Protein AF-A0A7Y5KDX2-F1 (afdb_monomer_lite)

Foldseek 3Di:
DDPPPPDPDDDPVRVVVVLVVLVVVLVVVLVVLVVVCVVVVHDDPPDPPPPVSSLVVCCVVVVDPPVVSVVSVVSVVSCVCVVCVVVDDPPDDDDPDVVVVVVVVVVPDPPDD

Sequence (113 aa):
MQFTLERKERSFVERAAIATCLHNVYNGIENLLKRVLKFIEIPLPDSKSSHQDLIQHAVEQKLISEELAESLDEYRAFRHFFVHGYGILLSEAPFAGSVRKLAGSLASLPSCD

Secondary structure (DSSP, 8-state):
--------PPPHHHHHHHHHHHHHHHHHHHHHHHHHHHHTTPPPPS-TT-HHHHHHHHHHTTSS-HHHHHHHHHHHHHHHHHHHHTTS-SSS-S-HHHHHHHHHHHHTSPP--

Structure (mmCIF, N/CA/C/O backbone):
data_AF-A0A7Y5KDX2-F1
#
_entry.id   AF-A0A7Y5KDX2-F1
#
loop_
_atom_site.group_PDB
_atom_site.id
_atom_site.type_symbol
_atom_site.label_atom_id
_atom_site.label_alt_id
_atom_site.label_comp_id
_atom_site.label_asym_id
_atom_site.label_entity_id
_atom_site.label_seq_id
_atom_site.pdbx_PDB_ins_code
_atom_site.Cartn_x
_atom_site.Cartn_y
_atom_site.Cartn_z
_atom_site.occupancy
_atom_site.B_iso_or_equiv
_atom_site.auth_seq_id
_atom_site.auth_comp_id
_atom_site.auth_asym_id
_atom_site.auth_atom_id
_atom_site.pdbx_PDB_model_num
ATOM 1 N N . MET A 1 1 ? 40.365 -4.172 -4.048 1.00 37.59 1 MET A N 1
ATOM 2 C CA . MET A 1 1 ? 39.736 -4.499 -5.344 1.00 37.59 1 MET A CA 1
ATOM 3 C C . MET A 1 1 ? 38.238 -4.301 -5.174 1.00 37.59 1 MET A C 1
ATOM 5 O O . MET A 1 1 ? 37.618 -5.074 -4.460 1.00 37.59 1 MET A O 1
ATOM 9 N N . GLN A 1 2 ? 37.693 -3.195 -5.683 1.00 40.53 2 GLN A N 1
ATOM 10 C CA . GLN A 1 2 ? 36.254 -2.912 -5.648 1.00 40.53 2 GLN A CA 1
ATOM 11 C C . GLN A 1 2 ? 35.606 -3.621 -6.840 1.00 40.53 2 GLN A C 1
ATOM 13 O O . GLN A 1 2 ? 35.939 -3.321 -7.982 1.00 40.53 2 GLN A O 1
ATOM 18 N N . PHE A 1 3 ? 34.719 -4.579 -6.575 1.00 44.38 3 PHE A N 1
ATOM 19 C CA . PHE A 1 3 ? 33.849 -5.158 -7.595 1.00 44.38 3 PHE A CA 1
ATOM 20 C C . PHE A 1 3 ? 32.667 -4.210 -7.798 1.00 44.38 3 PHE A C 1
ATOM 22 O O . PHE A 1 3 ? 31.657 -4.291 -7.102 1.00 44.38 3 PHE A O 1
ATOM 29 N N . THR A 1 4 ? 32.801 -3.266 -8.722 1.00 46.56 4 THR A N 1
ATOM 30 C CA . THR A 1 4 ? 31.658 -2.518 -9.246 1.00 46.56 4 THR A CA 1
ATOM 31 C C . THR A 1 4 ? 30.819 -3.483 -10.080 1.00 46.56 4 THR A C 1
ATOM 33 O O . THR A 1 4 ? 31.219 -3.892 -11.166 1.00 46.56 4 THR A O 1
ATOM 36 N N . LEU A 1 5 ? 29.667 -3.895 -9.548 1.00 51.91 5 LEU A N 1
ATOM 37 C CA . LEU A 1 5 ? 28.674 -4.658 -10.299 1.00 51.91 5 LEU A CA 1
ATOM 38 C C . LEU A 1 5 ? 28.141 -3.767 -11.428 1.00 51.91 5 LEU A C 1
ATOM 40 O O . LEU A 1 5 ? 27.322 -2.879 -11.184 1.00 51.91 5 LEU A O 1
ATOM 44 N N . GLU A 1 6 ? 28.601 -3.994 -12.659 1.00 50.62 6 GLU A N 1
ATOM 45 C CA . GLU A 1 6 ? 27.963 -3.428 -13.846 1.00 50.62 6 GLU A CA 1
ATOM 46 C C . GLU A 1 6 ? 26.532 -3.962 -13.930 1.00 50.62 6 GLU A C 1
ATOM 48 O O . GLU A 1 6 ? 26.264 -5.106 -14.306 1.00 50.62 6 GLU A O 1
ATOM 53 N N . ARG A 1 7 ? 25.580 -3.134 -13.506 1.00 57.31 7 ARG A N 1
ATOM 54 C CA . ARG A 1 7 ? 24.172 -3.500 -13.501 1.00 57.31 7 ARG A CA 1
ATOM 55 C C . ARG A 1 7 ? 23.642 -3.360 -14.925 1.00 57.31 7 ARG A C 1
ATOM 57 O O . ARG A 1 7 ? 23.240 -2.272 -15.326 1.00 57.31 7 ARG A O 1
ATOM 64 N N . LYS A 1 8 ? 23.656 -4.470 -15.673 1.00 61.97 8 LYS A N 1
ATOM 65 C CA . LYS A 1 8 ? 23.067 -4.586 -17.016 1.00 61.97 8 LYS A CA 1
ATOM 66 C C . LYS A 1 8 ? 21.691 -3.912 -17.042 1.00 61.97 8 LYS A C 1
ATOM 68 O O . LYS A 1 8 ? 20.866 -4.156 -16.154 1.00 61.97 8 LYS A O 1
ATOM 73 N N . GLU A 1 9 ? 21.449 -3.056 -18.037 1.00 62.62 9 GLU A N 1
ATOM 74 C CA . GLU A 1 9 ? 20.132 -2.449 -18.218 1.00 62.62 9 GLU A CA 1
ATOM 75 C C . GLU A 1 9 ? 19.075 -3.552 -18.325 1.00 62.62 9 GLU A C 1
ATOM 77 O O . GLU A 1 9 ? 19.187 -4.476 -19.133 1.00 62.62 9 GLU A O 1
ATOM 82 N N . ARG A 1 10 ? 18.054 -3.474 -17.467 1.00 69.12 10 ARG A N 1
ATOM 83 C CA . ARG A 1 10 ? 16.964 -4.453 -17.437 1.00 69.12 10 ARG A CA 1
ATOM 84 C C . ARG A 1 10 ? 16.177 -4.352 -18.733 1.00 69.12 10 ARG A C 1
ATOM 86 O O . ARG A 1 10 ? 15.757 -3.253 -19.091 1.00 69.12 10 ARG A O 1
ATOM 93 N N . SER A 1 11 ? 15.920 -5.473 -19.387 1.00 77.38 11 SER A N 1
ATOM 94 C CA . SER A 1 11 ? 15.064 -5.570 -20.568 1.00 77.38 11 SER A CA 1
ATOM 95 C C . SER A 1 11 ? 13.640 -5.074 -20.287 1.00 77.38 11 SER A C 1
ATOM 97 O O . SER A 1 11 ? 13.189 -4.997 -19.142 1.00 77.38 11 SER A O 1
ATOM 99 N N . PHE A 1 12 ? 12.897 -4.757 -21.350 1.00 74.62 12 PHE A N 1
ATOM 100 C CA . PHE A 1 12 ? 11.484 -4.384 -21.241 1.00 74.62 12 PHE A CA 1
ATOM 101 C C . PHE A 1 12 ? 10.665 -5.437 -20.478 1.00 74.62 12 PHE A C 1
ATOM 103 O O . PHE A 1 12 ? 9.888 -5.082 -19.594 1.00 74.62 12 PHE A O 1
ATOM 110 N N . VAL A 1 13 ? 10.905 -6.721 -20.762 1.00 75.25 13 VAL A N 1
ATOM 111 C CA . VAL A 1 13 ? 10.227 -7.851 -20.111 1.00 75.25 13 VAL A CA 1
ATOM 112 C C . VAL A 1 13 ? 10.528 -7.886 -18.615 1.00 75.25 13 VAL A C 1
ATOM 114 O O . VAL A 1 13 ? 9.611 -8.019 -17.811 1.00 75.25 13 VAL A O 1
ATOM 117 N N . GLU A 1 14 ? 11.787 -7.699 -18.215 1.00 75.06 14 GLU A N 1
ATOM 118 C CA . GLU A 1 14 ? 12.164 -7.672 -16.796 1.00 75.06 14 GLU A CA 1
ATOM 119 C C . GLU A 1 14 ? 11.536 -6.484 -16.060 1.00 75.06 14 GLU A C 1
ATOM 121 O O . GLU A 1 14 ? 11.066 -6.630 -14.933 1.00 75.06 14 GLU A O 1
ATOM 126 N N . ARG A 1 15 ? 11.480 -5.304 -16.690 1.00 76.69 15 ARG A N 1
ATOM 127 C CA . ARG A 1 15 ? 10.817 -4.127 -16.102 1.00 76.69 15 ARG A CA 1
ATOM 128 C C . ARG A 1 15 ? 9.312 -4.348 -15.951 1.00 76.69 15 ARG A C 1
ATOM 130 O O . ARG A 1 15 ? 8.770 -4.045 -14.890 1.00 76.69 15 ARG A O 1
ATOM 137 N N . ALA A 1 16 ? 8.666 -4.922 -16.965 1.00 77.12 16 ALA A N 1
ATOM 138 C CA . ALA A 1 16 ? 7.255 -5.291 -16.919 1.00 77.12 16 ALA A CA 1
ATOM 139 C C . ALA A 1 16 ? 6.977 -6.334 -15.824 1.00 77.12 16 ALA A C 1
ATOM 141 O O . ALA A 1 16 ? 6.023 -6.182 -15.060 1.00 77.12 16 ALA A O 1
ATOM 142 N N . ALA A 1 17 ? 7.835 -7.350 -15.689 1.00 81.25 17 ALA A N 1
ATOM 143 C CA . ALA A 1 17 ? 7.716 -8.382 -14.662 1.00 81.25 17 ALA A CA 1
ATOM 144 C C . ALA A 1 17 ? 7.858 -7.808 -13.244 1.00 81.25 17 ALA A C 1
ATOM 146 O O . ALA A 1 17 ? 7.013 -8.072 -12.390 1.00 81.25 17 ALA A O 1
ATOM 147 N N . ILE A 1 18 ? 8.876 -6.974 -12.999 1.00 80.69 18 ILE A N 1
ATOM 148 C CA . ILE A 1 18 ? 9.099 -6.333 -11.690 1.00 80.69 18 ILE A CA 1
ATOM 149 C C . ILE A 1 18 ? 7.903 -5.469 -11.300 1.00 80.69 18 ILE A C 1
ATOM 151 O O . ILE A 1 18 ? 7.412 -5.545 -10.176 1.00 80.69 18 ILE A O 1
ATOM 155 N N . ALA A 1 19 ? 7.413 -4.655 -12.224 1.00 79.00 19 ALA A N 1
ATOM 156 C CA . ALA A 1 19 ? 6.330 -3.741 -11.921 1.00 79.00 19 ALA A CA 1
ATOM 157 C C . ALA A 1 19 ? 4.964 -4.449 -11.821 1.00 79.00 19 ALA A C 1
ATOM 159 O O . ALA A 1 19 ? 4.142 -4.069 -10.989 1.00 79.00 19 ALA A O 1
ATOM 160 N N . THR A 1 20 ? 4.761 -5.552 -12.551 1.00 82.62 20 THR A N 1
ATOM 161 C CA . THR A 1 20 ? 3.632 -6.474 -12.319 1.00 82.62 20 THR A CA 1
ATOM 162 C C . THR A 1 20 ? 3.717 -7.114 -10.933 1.00 82.62 20 THR A C 1
ATOM 164 O O . THR A 1 20 ? 2.713 -7.203 -10.231 1.00 82.62 20 THR A O 1
ATOM 167 N N . CYS A 1 21 ? 4.914 -7.519 -10.502 1.00 85.44 21 CYS A N 1
ATOM 168 C CA . CYS A 1 21 ? 5.131 -8.068 -9.165 1.00 85.44 21 CYS A CA 1
ATOM 169 C C . CYS A 1 21 ? 4.768 -7.044 -8.077 1.00 85.44 21 CYS A C 1
ATOM 171 O O . CYS A 1 21 ? 3.957 -7.343 -7.204 1.00 85.44 21 CYS A O 1
ATOM 173 N N . LEU A 1 22 ? 5.269 -5.810 -8.187 1.00 83.81 22 LEU A N 1
ATOM 174 C CA . LEU A 1 22 ? 4.942 -4.703 -7.277 1.00 83.81 22 LEU A CA 1
ATOM 175 C C . LEU A 1 22 ? 3.436 -4.421 -7.218 1.00 83.81 22 LEU A C 1
ATOM 177 O O . LEU A 1 22 ? 2.863 -4.292 -6.138 1.00 83.81 22 LEU A O 1
ATOM 181 N N . HIS A 1 23 ? 2.781 -4.382 -8.379 1.00 84.00 23 HIS A N 1
ATOM 182 C CA . HIS A 1 23 ? 1.334 -4.219 -8.471 1.00 84.00 23 HIS A CA 1
ATOM 183 C C . HIS A 1 23 ? 0.576 -5.337 -7.743 1.00 84.00 23 HIS A C 1
ATOM 185 O O . HIS A 1 23 ? -0.371 -5.070 -7.004 1.00 84.00 23 HIS A O 1
ATOM 191 N N . ASN A 1 24 ? 1.000 -6.588 -7.930 1.00 86.75 24 ASN A N 1
ATOM 192 C CA . ASN A 1 24 ? 0.376 -7.743 -7.290 1.00 86.75 24 ASN A CA 1
ATOM 193 C C . ASN A 1 24 ? 0.569 -7.733 -5.771 1.00 86.75 24 ASN A C 1
ATOM 195 O O . ASN A 1 24 ? -0.372 -8.054 -5.046 1.00 86.75 24 ASN A O 1
ATOM 19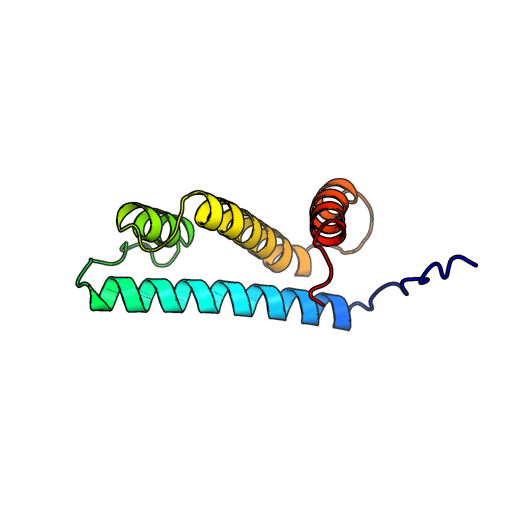9 N N . VAL A 1 25 ? 1.749 -7.331 -5.290 1.00 87.75 25 VAL A N 1
ATOM 200 C CA . VAL A 1 25 ? 2.020 -7.162 -3.855 1.00 87.75 25 VAL A CA 1
ATOM 201 C C . VAL A 1 25 ? 1.086 -6.110 -3.260 1.00 87.75 25 VAL A C 1
ATOM 203 O O . VAL A 1 25 ? 0.401 -6.403 -2.281 1.00 87.75 25 VAL A O 1
ATOM 206 N N . TYR A 1 26 ? 0.986 -4.932 -3.884 1.00 87.88 26 TYR A N 1
ATOM 207 C CA . TYR A 1 26 ? 0.091 -3.869 -3.420 1.00 87.88 26 TYR A CA 1
ATOM 208 C C . TYR A 1 26 ? -1.367 -4.340 -3.369 1.00 87.88 26 TYR A C 1
ATOM 210 O O . TYR A 1 26 ? -1.990 -4.295 -2.312 1.00 87.88 26 TYR A O 1
ATOM 218 N N . ASN A 1 27 ? -1.883 -4.907 -4.465 1.00 87.00 27 ASN A N 1
ATOM 219 C CA . ASN A 1 27 ? -3.246 -5.446 -4.499 1.00 87.00 27 ASN A CA 1
ATOM 220 C C . ASN A 1 27 ? -3.470 -6.527 -3.418 1.00 87.00 27 ASN A C 1
ATOM 222 O O . ASN A 1 27 ? -4.567 -6.653 -2.872 1.00 87.00 27 ASN A O 1
ATOM 226 N N . GLY A 1 28 ? -2.447 -7.334 -3.119 1.00 91.25 28 GLY A N 1
ATOM 227 C CA . GLY A 1 28 ? -2.480 -8.333 -2.053 1.00 91.25 28 GLY A CA 1
ATOM 228 C C . GLY A 1 28 ? -2.677 -7.707 -0.672 1.00 91.25 28 GLY A C 1
ATOM 229 O O . GLY A 1 28 ? -3.553 -8.152 0.074 1.00 91.25 28 GLY A O 1
ATOM 230 N N . ILE A 1 29 ? -1.922 -6.649 -0.365 1.00 90.44 29 ILE A N 1
ATOM 231 C CA . ILE A 1 29 ? -2.043 -5.884 0.886 1.00 90.44 29 ILE A CA 1
ATOM 232 C C . ILE A 1 29 ? -3.450 -5.297 1.011 1.00 90.44 29 ILE A C 1
ATOM 234 O O . ILE A 1 29 ? -4.112 -5.483 2.030 1.00 90.44 29 ILE A O 1
ATOM 238 N N . GLU A 1 30 ? -3.962 -4.672 -0.045 1.00 89.19 30 GLU A N 1
ATOM 239 C CA . GLU A 1 30 ? -5.311 -4.103 -0.035 1.00 89.19 30 GLU A CA 1
ATOM 240 C C . GLU A 1 30 ? -6.390 -5.155 0.216 1.00 89.19 30 GLU A C 1
ATOM 242 O O . GLU A 1 30 ? -7.327 -4.943 0.987 1.00 89.19 30 GLU A O 1
ATOM 247 N N . ASN A 1 31 ? -6.264 -6.316 -0.422 1.00 90.81 31 ASN A N 1
ATOM 248 C CA . ASN A 1 31 ? -7.197 -7.415 -0.214 1.00 90.81 31 ASN A CA 1
ATOM 249 C C . ASN A 1 31 ? -7.138 -7.953 1.220 1.00 90.81 31 ASN A C 1
ATOM 251 O O . ASN A 1 31 ? -8.178 -8.342 1.757 1.00 90.81 31 ASN A O 1
ATOM 255 N N . LEU A 1 32 ? -5.961 -7.965 1.850 1.00 92.38 32 LEU A N 1
ATOM 256 C CA . LEU A 1 32 ? -5.824 -8.327 3.257 1.00 92.38 32 LEU A CA 1
ATOM 257 C C . LEU A 1 32 ? -6.518 -7.297 4.157 1.00 92.38 32 LEU A C 1
ATOM 259 O O . LEU A 1 32 ? -7.339 -7.691 4.982 1.00 92.38 32 LEU A O 1
ATOM 263 N N . LEU A 1 33 ? -6.281 -6.000 3.944 1.00 90.00 33 LEU A N 1
ATOM 264 C CA . LEU A 1 33 ? -6.935 -4.931 4.710 1.00 90.00 33 LEU A CA 1
ATOM 265 C C . LEU A 1 33 ? -8.462 -4.999 4.593 1.00 90.00 33 LEU A C 1
ATOM 267 O O . LEU A 1 33 ? -9.158 -4.963 5.605 1.00 90.00 33 LEU A O 1
ATOM 271 N N . LYS A 1 34 ? -8.994 -5.215 3.383 1.00 89.50 34 LYS A N 1
ATOM 272 C CA . LYS A 1 34 ? -10.439 -5.415 3.165 1.00 89.50 34 LYS A CA 1
ATOM 273 C C . LYS A 1 34 ? -10.990 -6.600 3.958 1.00 89.50 34 LYS A C 1
ATOM 275 O O . LYS A 1 34 ? -12.089 -6.518 4.501 1.00 89.50 34 LYS A O 1
ATOM 280 N N . ARG A 1 35 ? -10.251 -7.714 4.012 1.00 91.25 35 ARG A N 1
ATOM 281 C CA . ARG A 1 35 ? -10.656 -8.908 4.773 1.00 91.25 35 ARG A CA 1
ATOM 282 C C . ARG A 1 35 ? -10.645 -8.647 6.273 1.00 91.25 35 ARG A C 1
ATOM 284 O O . ARG A 1 35 ? -11.585 -9.064 6.939 1.00 91.25 35 ARG A O 1
ATOM 291 N N . VAL A 1 36 ? -9.623 -7.961 6.780 1.00 90.81 36 VAL A N 1
ATOM 292 C CA . VAL A 1 36 ? -9.521 -7.615 8.203 1.00 90.81 36 VAL A CA 1
ATOM 293 C C . VAL A 1 36 ? -10.648 -6.668 8.604 1.00 90.81 36 VAL A C 1
ATOM 295 O O . VAL A 1 36 ? -11.363 -6.977 9.547 1.00 90.81 36 VAL A O 1
ATOM 298 N N . LEU A 1 37 ? -10.881 -5.590 7.848 1.00 87.94 37 LEU A N 1
ATOM 299 C CA . LEU A 1 37 ? -11.977 -4.643 8.101 1.00 87.94 37 LEU A CA 1
ATOM 300 C C . LEU A 1 37 ? -13.347 -5.334 8.102 1.00 87.94 37 LEU A C 1
ATOM 302 O O . LEU A 1 37 ? -14.156 -5.111 8.998 1.00 87.94 37 LEU A O 1
ATOM 306 N N . LYS A 1 38 ? -13.575 -6.247 7.149 1.00 88.50 38 LYS A N 1
ATOM 307 C CA . LYS A 1 38 ? -14.790 -7.067 7.116 1.00 88.50 38 LYS A CA 1
ATOM 308 C C . LYS A 1 38 ? -14.906 -7.997 8.329 1.00 88.50 38 LYS A C 1
ATOM 310 O O . LYS A 1 38 ? -16.013 -8.234 8.797 1.00 88.50 38 LYS A O 1
ATOM 315 N N . PHE A 1 39 ? -13.792 -8.551 8.807 1.00 90.31 39 PHE A N 1
ATOM 316 C CA . PHE A 1 39 ? -13.769 -9.441 9.969 1.00 90.31 39 PHE A CA 1
ATOM 317 C C . PHE A 1 39 ? -14.107 -8.708 11.272 1.00 90.31 39 PHE A C 1
ATOM 319 O O . PHE A 1 39 ? -14.800 -9.270 12.110 1.00 90.31 39 PHE A O 1
ATOM 326 N N . ILE A 1 40 ? -13.673 -7.454 11.420 1.00 88.62 40 ILE A N 1
ATOM 327 C CA . ILE A 1 40 ? -14.004 -6.604 12.578 1.00 88.62 40 ILE A CA 1
ATOM 328 C C . ILE A 1 40 ? -15.336 -5.851 12.415 1.00 88.62 40 ILE A C 1
ATOM 330 O O . ILE A 1 40 ? -15.606 -4.917 13.160 1.00 88.62 40 ILE A O 1
ATOM 334 N N . GLU A 1 41 ? -16.156 -6.258 11.439 1.00 86.75 41 GLU A N 1
ATOM 335 C CA . GLU A 1 41 ? -17.496 -5.722 11.157 1.00 86.75 41 GLU A CA 1
ATOM 336 C C . GLU A 1 41 ? -17.538 -4.213 10.867 1.00 86.75 41 GLU A C 1
ATOM 338 O O . GLU A 1 41 ? -18.569 -3.559 11.032 1.00 86.75 41 GLU A O 1
ATOM 343 N N . ILE A 1 42 ? -16.432 -3.653 10.371 1.00 80.56 42 ILE A N 1
ATOM 344 C CA . ILE A 1 42 ? -16.378 -2.251 9.962 1.00 80.56 42 ILE A CA 1
ATOM 345 C C . ILE A 1 42 ? -16.853 -2.136 8.514 1.00 80.56 42 ILE A C 1
ATOM 347 O O . ILE A 1 42 ? -16.349 -2.857 7.641 1.00 80.56 42 ILE A O 1
ATOM 351 N N . PRO A 1 43 ? -17.824 -1.248 8.229 1.00 76.19 43 PRO A N 1
ATOM 352 C CA . PRO A 1 43 ? -18.282 -1.030 6.870 1.00 76.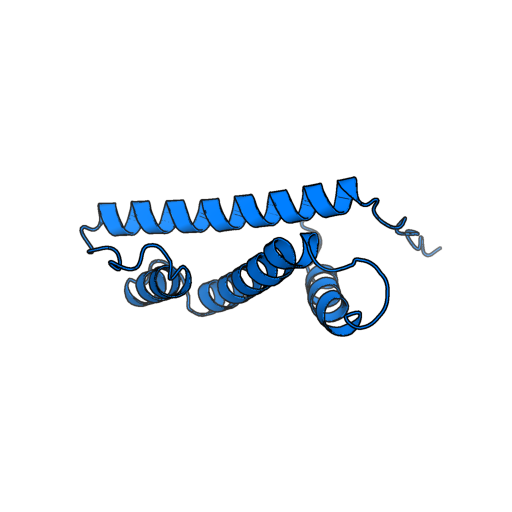19 43 PRO A CA 1
ATOM 353 C C . PRO A 1 43 ? -17.109 -0.564 6.010 1.00 76.19 43 PRO A C 1
ATOM 355 O O . PRO A 1 43 ? -16.407 0.390 6.335 1.00 76.19 43 PRO A O 1
ATOM 358 N N . LEU A 1 44 ? -16.886 -1.265 4.901 1.00 75.44 44 LEU A N 1
ATOM 359 C CA . LEU A 1 44 ? -15.914 -0.826 3.912 1.00 75.44 44 LEU A CA 1
ATOM 360 C C . LEU A 1 44 ? -16.424 0.463 3.251 1.00 75.44 44 LEU A C 1
ATOM 362 O O . LEU A 1 44 ? -17.634 0.586 3.044 1.00 75.44 44 LEU A O 1
ATOM 366 N N . PRO A 1 45 ? -15.530 1.394 2.877 1.00 70.50 45 PRO A N 1
ATOM 367 C CA . PRO A 1 45 ? -15.932 2.564 2.113 1.00 70.50 45 PRO A CA 1
ATOM 368 C C . PRO A 1 45 ? -16.655 2.130 0.829 1.00 70.50 45 PRO A C 1
ATOM 370 O O . PRO A 1 45 ? -16.193 1.247 0.104 1.00 70.50 45 PRO A O 1
ATOM 373 N N . ASP A 1 46 ? -17.801 2.759 0.552 1.00 62.75 46 ASP A N 1
ATOM 374 C CA . ASP A 1 46 ? -18.684 2.458 -0.591 1.00 62.75 46 ASP A CA 1
ATOM 375 C C . ASP A 1 46 ? -18.009 2.735 -1.953 1.00 62.75 46 ASP A C 1
ATOM 377 O O . ASP A 1 46 ? -18.475 2.322 -3.022 1.00 62.75 46 ASP A O 1
ATOM 381 N N . SER A 1 47 ? -16.869 3.434 -1.936 1.00 57.66 47 SER A N 1
ATOM 382 C CA . SER A 1 47 ? -16.107 3.752 -3.130 1.00 57.66 47 SER A CA 1
ATOM 383 C C . SER A 1 47 ? -15.346 2.508 -3.611 1.00 57.66 47 SER A C 1
ATOM 385 O O . SER A 1 47 ? -14.275 2.139 -3.133 1.00 57.66 47 SER A O 1
ATOM 387 N N . LYS A 1 48 ? -15.863 1.873 -4.671 1.00 52.91 48 LYS A N 1
ATOM 388 C CA . LYS A 1 48 ? -15.153 0.827 -5.439 1.00 52.91 48 LYS A CA 1
ATOM 389 C C . LYS A 1 48 ? -13.754 1.252 -5.929 1.00 52.91 48 LYS A C 1
ATOM 391 O O . LYS A 1 48 ? -13.035 0.413 -6.467 1.00 52.91 48 LYS A O 1
ATOM 396 N N . SER A 1 49 ? -13.380 2.526 -5.793 1.00 58.69 49 SER A N 1
ATOM 397 C CA . SER A 1 49 ? -12.212 3.125 -6.433 1.00 58.69 49 SER A CA 1
ATOM 398 C C . SER A 1 49 ? -11.322 3.999 -5.548 1.00 58.69 49 SER A C 1
ATOM 400 O O . SER A 1 49 ? -10.386 4.574 -6.098 1.00 58.69 49 SER A O 1
ATOM 402 N N . SER A 1 50 ? -11.534 4.119 -4.234 1.00 69.19 50 SER A N 1
ATOM 403 C CA . SER A 1 50 ? -10.570 4.855 -3.403 1.00 69.19 50 SER A CA 1
ATOM 404 C C . SER A 1 50 ? -9.738 3.897 -2.563 1.00 69.19 50 SER A C 1
ATOM 406 O O . SER A 1 50 ? -9.979 3.643 -1.387 1.00 69.19 50 SER A O 1
ATOM 408 N N . HIS A 1 51 ? -8.705 3.360 -3.207 1.00 82.44 51 HIS A N 1
ATOM 409 C CA . HIS A 1 51 ? -7.583 2.692 -2.548 1.00 82.44 51 HIS A CA 1
ATOM 410 C C . HIS A 1 51 ? -7.027 3.543 -1.384 1.00 82.44 51 HIS A C 1
ATOM 412 O O . HIS A 1 51 ? -6.598 3.008 -0.371 1.00 82.44 51 HIS A O 1
ATOM 418 N N . GLN A 1 52 ? -7.105 4.877 -1.497 1.00 82.94 52 GLN A N 1
ATOM 419 C CA . GLN A 1 52 ? -6.762 5.816 -0.429 1.00 82.94 52 GLN A CA 1
ATOM 420 C C . GLN A 1 52 ? -7.661 5.683 0.799 1.00 82.94 52 GLN A C 1
ATOM 422 O O . GLN A 1 52 ? -7.144 5.583 1.908 1.00 82.94 52 GLN A O 1
ATOM 427 N N . ASP A 1 53 ? -8.980 5.637 0.601 1.00 86.31 53 ASP A N 1
ATOM 428 C CA . ASP A 1 53 ? -9.947 5.546 1.700 1.00 86.31 53 ASP A CA 1
ATOM 429 C C . ASP A 1 53 ? -9.730 4.254 2.489 1.00 86.31 53 ASP A C 1
ATOM 431 O O . ASP A 1 53 ? -9.795 4.262 3.711 1.00 86.31 53 ASP A O 1
ATOM 435 N N . LEU A 1 54 ? -9.402 3.150 1.805 1.00 88.56 54 LEU A N 1
ATOM 436 C CA . LEU A 1 54 ? -9.083 1.876 2.451 1.00 88.56 54 LEU A CA 1
ATOM 437 C C . LEU A 1 54 ? -7.860 1.977 3.375 1.00 88.56 54 LEU A C 1
ATOM 439 O O . LEU A 1 54 ? -7.901 1.466 4.495 1.00 88.56 54 LEU A O 1
ATOM 443 N N . ILE A 1 55 ? -6.776 2.600 2.901 1.00 89.69 55 ILE A N 1
ATOM 444 C CA . ILE A 1 55 ? -5.556 2.790 3.697 1.00 89.69 55 ILE A CA 1
ATOM 445 C C . ILE A 1 55 ? -5.842 3.714 4.881 1.00 89.69 55 ILE A C 1
ATOM 447 O O . ILE A 1 55 ? -5.476 3.387 6.008 1.00 89.69 55 ILE A O 1
ATOM 451 N N . GLN A 1 56 ? -6.558 4.815 4.650 1.00 88.31 56 GLN A N 1
ATOM 452 C CA . GLN A 1 56 ? -6.932 5.758 5.700 1.00 88.31 56 GLN A CA 1
ATOM 453 C C . GLN A 1 56 ? -7.788 5.087 6.784 1.00 88.31 56 GLN A C 1
ATOM 455 O O . GLN A 1 56 ? -7.488 5.209 7.969 1.00 88.31 56 GLN A O 1
ATOM 460 N N . HIS A 1 57 ? -8.784 4.289 6.392 1.00 87.44 57 HIS A N 1
ATOM 461 C CA . HIS A 1 57 ? -9.585 3.514 7.340 1.00 87.44 57 HIS A CA 1
ATOM 462 C C . HIS A 1 57 ? -8.734 2.509 8.121 1.00 87.44 57 HIS A C 1
ATOM 464 O O . HIS A 1 57 ? -8.925 2.328 9.319 1.00 87.44 57 HIS A O 1
ATOM 470 N N . ALA A 1 58 ? -7.769 1.855 7.473 1.00 89.12 58 ALA A N 1
ATOM 471 C CA . ALA A 1 58 ? -6.876 0.934 8.166 1.00 89.12 58 ALA A CA 1
ATOM 472 C C . ALA A 1 58 ? -6.009 1.642 9.229 1.00 89.12 58 ALA A C 1
ATOM 4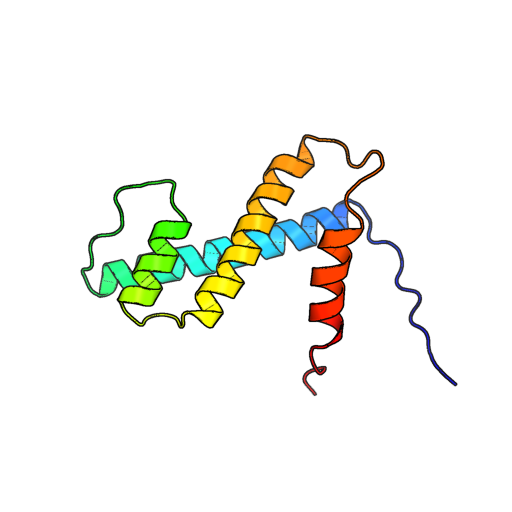74 O O . ALA A 1 58 ? -5.775 1.060 10.291 1.00 89.12 58 ALA A O 1
ATOM 475 N N . VAL A 1 59 ? -5.582 2.887 8.987 1.00 91.94 59 VAL A N 1
ATOM 476 C CA . VAL A 1 59 ? -4.882 3.725 9.981 1.00 91.94 59 VAL A CA 1
ATOM 477 C C . VAL A 1 59 ? -5.813 4.111 11.129 1.00 91.94 59 VAL A C 1
ATOM 479 O O . VAL A 1 59 ? -5.459 3.931 12.293 1.00 91.94 59 VAL A O 1
ATOM 482 N N . GLU A 1 60 ? -7.025 4.584 10.825 1.00 90.31 60 GLU A N 1
ATOM 483 C CA . GLU A 1 60 ? -8.030 4.981 11.827 1.00 90.31 60 GLU A CA 1
ATOM 484 C C . GLU A 1 60 ? -8.371 3.835 12.788 1.00 90.31 60 GLU A C 1
ATOM 486 O O . GLU A 1 60 ? -8.524 4.040 13.994 1.00 90.31 60 GLU A O 1
ATOM 491 N N . GLN A 1 61 ? -8.418 2.612 12.259 1.00 89.88 61 GLN A N 1
ATOM 492 C CA . GLN A 1 61 ? -8.662 1.387 13.021 1.00 89.88 61 GLN A CA 1
ATOM 493 C C . GLN A 1 61 ? -7.396 0.792 13.651 1.00 89.88 61 GLN A C 1
ATOM 495 O O . GLN A 1 61 ? -7.444 -0.297 14.224 1.00 89.88 61 GLN A O 1
ATOM 500 N N . LYS A 1 62 ? -6.259 1.497 13.563 1.00 91.44 62 LYS A N 1
ATOM 501 C CA . LYS A 1 62 ? -4.948 1.089 14.096 1.00 91.44 62 LYS A CA 1
ATOM 502 C C . LYS A 1 62 ? -4.476 -0.281 13.588 1.00 91.44 62 LYS A C 1
ATOM 504 O O . LYS A 1 62 ? -3.729 -0.974 14.276 1.00 91.44 62 LYS A O 1
ATOM 509 N N . LEU A 1 63 ? -4.908 -0.678 12.389 1.00 90.00 63 LEU A N 1
ATOM 510 C CA . LEU A 1 63 ? -4.473 -1.914 11.729 1.00 90.00 63 LEU A CA 1
ATOM 511 C C . LEU A 1 63 ? -3.075 -1.763 11.124 1.00 90.00 63 LEU A C 1
ATOM 513 O O . LEU A 1 63 ? -2.332 -2.738 11.027 1.00 90.00 63 LEU A O 1
ATOM 517 N N . ILE A 1 64 ? -2.733 -0.542 10.713 1.00 92.56 64 ILE A N 1
ATOM 518 C CA . ILE A 1 64 ? -1.428 -0.149 10.180 1.00 92.56 64 ILE A CA 1
ATOM 519 C C . ILE A 1 64 ? -0.998 1.184 10.801 1.00 92.56 64 ILE A C 1
ATOM 521 O O . ILE A 1 64 ? -1.838 1.950 11.274 1.00 92.56 64 ILE A O 1
ATOM 525 N N . SER A 1 65 ? 0.307 1.462 10.808 1.00 94.06 65 SER A N 1
ATOM 526 C CA . SER A 1 65 ? 0.843 2.765 11.217 1.00 94.06 65 SER A CA 1
ATOM 527 C C . SER A 1 65 ? 0.680 3.815 10.114 1.00 94.06 65 SER A C 1
ATOM 529 O O . SER A 1 65 ? 0.554 3.477 8.935 1.00 94.06 65 SER A O 1
ATOM 531 N N . GLU A 1 66 ? 0.745 5.093 10.492 1.00 91.56 66 GLU A N 1
ATOM 532 C CA . GLU A 1 66 ? 0.797 6.216 9.544 1.00 91.56 66 GLU A CA 1
ATOM 533 C C . GLU A 1 66 ? 2.011 6.109 8.605 1.00 91.56 66 GLU A C 1
ATOM 535 O O . GLU A 1 66 ? 1.867 6.252 7.398 1.00 91.56 66 GLU A O 1
ATOM 540 N N . GLU A 1 67 ? 3.180 5.727 9.125 1.00 92.00 67 GLU A N 1
ATOM 541 C CA . GLU A 1 67 ? 4.399 5.503 8.329 1.00 92.00 67 GLU A CA 1
ATOM 542 C C . GLU A 1 67 ? 4.210 4.425 7.242 1.00 92.00 67 GLU A C 1
ATOM 544 O O . GLU A 1 67 ? 4.651 4.569 6.096 1.00 92.00 67 GLU A O 1
ATOM 549 N N . LEU A 1 68 ? 3.514 3.332 7.578 1.00 89.69 68 LEU A N 1
ATOM 550 C CA . LEU A 1 68 ? 3.203 2.287 6.606 1.00 89.69 68 LEU A CA 1
ATOM 551 C C . LEU A 1 68 ? 2.179 2.781 5.578 1.00 89.69 68 LEU A C 1
ATOM 553 O O . LEU A 1 68 ? 2.286 2.442 4.401 1.00 89.69 68 LEU A O 1
ATOM 557 N N . ALA A 1 69 ? 1.206 3.591 5.994 1.00 90.50 69 ALA A N 1
ATOM 558 C CA . ALA A 1 69 ? 0.248 4.204 5.082 1.00 90.50 69 ALA A CA 1
ATOM 559 C C . ALA A 1 69 ? 0.921 5.156 4.083 1.00 90.50 69 ALA A C 1
ATOM 561 O O . ALA A 1 69 ? 0.624 5.072 2.891 1.00 90.50 69 ALA A O 1
ATOM 562 N N . GLU A 1 70 ? 1.868 5.984 4.531 1.00 89.50 70 GLU A N 1
ATOM 563 C CA . GLU A 1 70 ? 2.682 6.842 3.658 1.00 89.50 70 GLU A CA 1
ATOM 564 C C . GLU A 1 70 ? 3.477 6.009 2.647 1.00 89.50 70 GLU A C 1
ATOM 566 O O . GLU A 1 70 ? 3.432 6.271 1.444 1.00 89.50 70 GLU A O 1
ATOM 571 N N . SER A 1 71 ? 4.115 4.930 3.109 1.00 88.31 71 SER A N 1
ATOM 572 C CA . SER A 1 71 ? 4.833 4.000 2.229 1.00 88.31 71 SER A CA 1
ATOM 573 C C . SER A 1 71 ? 3.903 3.379 1.174 1.00 88.31 71 SER A C 1
ATOM 575 O O . SER A 1 71 ? 4.259 3.271 0.001 1.00 88.31 71 SER A O 1
ATOM 577 N N . LEU A 1 72 ? 2.685 2.982 1.561 1.00 87.69 72 LEU A N 1
ATOM 578 C CA . LEU A 1 72 ? 1.672 2.430 0.651 1.00 87.69 72 LEU A CA 1
ATOM 579 C C . LEU A 1 72 ? 1.136 3.465 -0.347 1.00 87.69 72 LEU A C 1
ATOM 581 O O . LEU A 1 72 ? 0.761 3.091 -1.464 1.00 87.69 72 LEU A O 1
ATOM 585 N N . ASP A 1 73 ? 1.133 4.748 0.008 1.00 84.50 73 ASP A N 1
ATOM 586 C CA . ASP A 1 73 ? 0.763 5.835 -0.899 1.00 84.50 73 ASP A CA 1
ATOM 587 C C . ASP A 1 73 ? 1.777 5.978 -2.047 1.00 84.50 73 ASP A C 1
ATOM 589 O O . ASP A 1 73 ? 1.383 6.109 -3.212 1.00 84.50 73 ASP A O 1
ATOM 593 N N . GLU A 1 74 ? 3.076 5.813 -1.767 1.00 82.19 74 GLU A N 1
ATOM 594 C CA . GLU A 1 74 ? 4.122 5.782 -2.801 1.00 82.19 74 GLU A CA 1
ATOM 595 C C . GLU A 1 74 ? 3.915 4.624 -3.792 1.00 82.19 74 GLU A C 1
ATOM 597 O O . GLU A 1 74 ? 4.034 4.802 -5.012 1.00 82.19 74 GLU A O 1
ATOM 602 N N . TYR A 1 75 ? 3.525 3.443 -3.297 1.00 81.19 75 TYR A N 1
ATOM 603 C CA . TYR A 1 75 ? 3.170 2.305 -4.154 1.00 81.19 75 TYR A CA 1
ATOM 604 C C . TYR A 1 75 ? 1.904 2.573 -4.982 1.00 81.19 75 TYR A C 1
ATOM 606 O O . TYR A 1 75 ? 1.834 2.163 -6.148 1.00 81.19 75 TYR A O 1
ATOM 614 N N . ARG A 1 76 ? 0.920 3.303 -4.435 1.00 78.06 76 ARG A N 1
ATOM 615 C CA . ARG A 1 76 ? -0.276 3.726 -5.183 1.00 78.06 76 ARG A CA 1
ATOM 616 C C . ARG A 1 76 ? 0.085 4.685 -6.317 1.00 78.06 76 ARG A C 1
ATOM 618 O O . ARG A 1 76 ? -0.383 4.502 -7.446 1.00 78.06 76 ARG A O 1
ATOM 625 N N . ALA A 1 77 ? 0.947 5.665 -6.049 1.00 75.12 77 ALA A N 1
ATOM 626 C CA . ALA A 1 77 ? 1.452 6.596 -7.056 1.00 75.12 77 ALA A CA 1
ATOM 627 C C . ALA A 1 77 ? 2.240 5.863 -8.156 1.00 75.12 77 ALA A C 1
ATOM 629 O O . ALA A 1 77 ? 2.0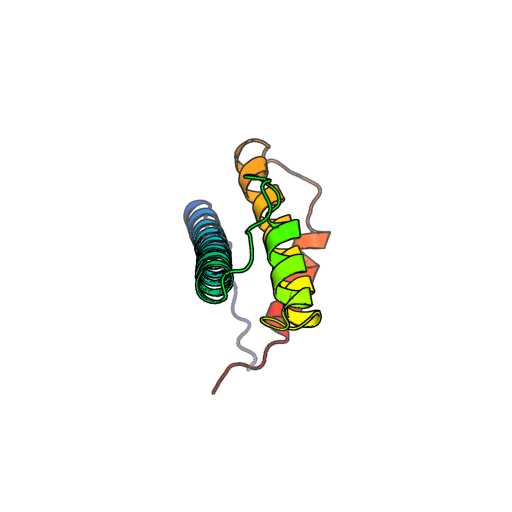32 6.111 -9.348 1.00 75.12 77 ALA A O 1
ATOM 630 N N . PHE A 1 78 ? 3.070 4.886 -7.775 1.00 75.25 78 PHE A N 1
ATOM 631 C CA . PHE A 1 78 ? 3.770 4.015 -8.720 1.00 75.25 78 PHE A CA 1
ATOM 632 C C . PHE A 1 78 ? 2.800 3.219 -9.602 1.00 75.25 78 PHE A C 1
ATOM 634 O O . PHE A 1 78 ? 2.993 3.142 -10.816 1.00 75.25 78 PHE A O 1
ATOM 641 N N . ARG A 1 79 ? 1.726 2.663 -9.027 1.00 69.44 79 ARG A N 1
ATOM 642 C CA . ARG A 1 79 ? 0.688 1.938 -9.777 1.00 69.44 79 ARG A CA 1
ATOM 643 C C . ARG A 1 79 ? 0.029 2.831 -10.824 1.00 69.44 79 ARG A C 1
ATOM 645 O O . ARG A 1 79 ? -0.166 2.381 -11.948 1.00 69.44 79 ARG A O 1
ATOM 652 N N . HIS A 1 80 ? -0.291 4.075 -10.477 1.00 66.38 80 HIS A N 1
ATOM 653 C CA . HIS A 1 80 ? -0.864 5.038 -11.418 1.00 66.38 80 HIS A CA 1
ATOM 654 C C . HIS A 1 80 ? 0.113 5.343 -12.564 1.00 66.38 80 HIS A C 1
ATOM 656 O O . HIS A 1 80 ? -0.245 5.223 -13.736 1.00 66.38 80 HIS A O 1
ATOM 662 N N . PHE A 1 81 ? 1.376 5.622 -12.235 1.00 64.31 81 PHE A N 1
ATOM 663 C CA . PHE A 1 81 ? 2.430 5.858 -13.222 1.00 64.31 81 PHE A CA 1
ATOM 664 C C . PHE A 1 81 ? 2.654 4.654 -14.145 1.00 64.31 81 PHE A C 1
ATOM 666 O O . PHE A 1 81 ? 2.807 4.816 -15.349 1.00 64.31 81 PHE A O 1
ATOM 673 N N . PHE A 1 82 ? 2.644 3.439 -13.605 1.00 65.19 82 PHE A N 1
ATOM 674 C CA . PHE A 1 82 ? 2.908 2.227 -14.372 1.00 65.19 82 PHE A CA 1
ATOM 675 C C . PHE A 1 82 ? 1.725 1.806 -15.250 1.00 65.19 82 PHE A C 1
ATOM 677 O O . PHE A 1 82 ? 1.916 1.490 -16.423 1.00 65.19 82 PHE A O 1
ATOM 684 N N . VAL A 1 83 ? 0.498 1.844 -14.716 1.00 60.34 83 VAL A N 1
ATOM 685 C CA . VAL A 1 83 ? -0.720 1.501 -15.471 1.00 60.34 83 VAL A CA 1
ATOM 686 C C . VAL A 1 83 ? -0.942 2.482 -16.629 1.00 60.34 83 VAL A C 1
ATOM 688 O O . VAL A 1 83 ? -1.330 2.050 -17.711 1.00 60.34 83 VAL A O 1
ATOM 691 N N . HIS A 1 84 ? -0.637 3.773 -16.448 1.00 57.06 84 HIS A N 1
ATOM 692 C CA . HIS A 1 84 ? -0.715 4.769 -17.526 1.00 57.06 84 HIS A CA 1
ATOM 693 C C . HIS A 1 84 ? 0.555 4.840 -18.399 1.00 57.06 84 HIS A C 1
ATOM 695 O O . HIS A 1 84 ? 0.471 5.177 -19.580 1.00 57.06 84 HIS A O 1
ATOM 701 N N . GLY A 1 85 ? 1.719 4.467 -17.864 1.00 54.19 85 GLY A N 1
ATOM 702 C CA . GLY A 1 85 ? 3.018 4.497 -18.548 1.00 54.19 85 GLY A CA 1
ATOM 703 C C . GLY A 1 85 ? 3.231 3.390 -19.583 1.00 54.19 85 GLY A C 1
ATOM 704 O O . GLY A 1 85 ? 4.109 3.511 -20.431 1.00 54.19 85 GLY A O 1
ATOM 705 N N . TYR A 1 86 ? 2.406 2.338 -19.589 1.00 53.75 86 TYR A N 1
ATOM 706 C CA . TYR A 1 86 ? 2.375 1.385 -20.706 1.00 53.75 86 TYR A CA 1
ATOM 707 C C . TYR A 1 86 ? 1.846 1.999 -22.011 1.00 53.75 86 TYR A C 1
ATOM 709 O O . TYR A 1 86 ? 2.193 1.514 -23.086 1.00 53.75 86 TYR A O 1
ATOM 717 N N . GLY A 1 87 ? 1.006 3.039 -21.928 1.00 47.47 87 GLY A N 1
ATOM 718 C CA . GLY A 1 87 ? 0.374 3.670 -23.093 1.00 47.47 87 GLY A CA 1
ATOM 719 C C . GLY A 1 87 ? 1.118 4.889 -23.638 1.00 47.47 87 GLY A C 1
ATOM 720 O O . GLY A 1 87 ? 0.905 5.268 -24.787 1.00 47.47 87 GLY A O 1
ATOM 721 N N . ILE A 1 88 ? 1.999 5.497 -22.840 1.00 44.34 88 ILE A N 1
ATOM 722 C CA . ILE A 1 88 ? 2.747 6.698 -23.216 1.00 44.34 88 ILE A CA 1
ATOM 723 C C . ILE A 1 88 ? 4.230 6.360 -23.163 1.00 44.34 88 ILE A C 1
ATOM 725 O O . ILE A 1 88 ? 4.847 6.396 -22.106 1.00 44.34 88 ILE A O 1
ATOM 729 N N . LEU A 1 89 ? 4.771 6.012 -24.327 1.00 42.91 89 LEU A N 1
ATOM 730 C CA . LEU A 1 89 ? 6.158 6.256 -24.711 1.00 42.91 89 LEU A CA 1
ATOM 731 C C . LEU A 1 89 ? 7.202 6.092 -23.583 1.00 42.91 89 LEU A C 1
ATOM 733 O O . LEU A 1 89 ? 7.631 7.050 -22.945 1.00 42.91 89 LEU A O 1
ATOM 737 N N . LEU A 1 90 ? 7.812 4.909 -23.525 1.00 46.28 90 LEU A N 1
ATOM 738 C CA . LEU A 1 90 ? 9.249 4.787 -23.235 1.00 46.28 90 LEU A CA 1
ATOM 739 C C . LEU A 1 90 ? 10.080 5.317 -24.430 1.00 46.28 90 LEU A C 1
ATOM 741 O O . LEU A 1 90 ? 11.064 4.706 -24.835 1.00 46.28 90 LEU A O 1
ATOM 745 N N . SER A 1 91 ? 9.667 6.440 -25.022 1.00 41.69 91 SER A N 1
ATOM 746 C CA . SER A 1 91 ? 10.470 7.212 -25.962 1.00 41.69 91 SER A CA 1
ATOM 747 C C . SER A 1 91 ? 10.705 8.586 -25.342 1.00 41.69 91 SER A C 1
ATOM 749 O O . SER A 1 91 ? 9.848 9.460 -25.380 1.00 41.69 91 SER A O 1
ATOM 751 N N . GLU A 1 92 ? 11.884 8.671 -24.735 1.00 46.69 92 GLU A N 1
ATOM 752 C CA . GLU A 1 92 ? 12.683 9.859 -24.438 1.00 46.69 92 GLU A CA 1
ATOM 753 C C . GLU A 1 92 ? 12.080 10.982 -23.569 1.00 46.69 92 GLU A C 1
ATOM 755 O O . GLU A 1 92 ? 11.100 11.631 -23.900 1.00 46.69 92 GLU A O 1
ATOM 760 N N . ALA A 1 93 ? 12.809 11.248 -22.473 1.00 47.53 93 ALA A N 1
ATOM 761 C CA . ALA A 1 93 ? 12.892 12.509 -21.730 1.00 47.53 93 ALA A CA 1
ATOM 762 C C . ALA A 1 93 ? 11.555 13.098 -21.232 1.00 47.53 93 ALA A C 1
ATOM 764 O O . ALA A 1 93 ? 10.943 13.885 -21.952 1.00 47.53 93 ALA A O 1
ATOM 765 N N . PRO A 1 94 ? 11.129 12.858 -19.964 1.00 48.62 94 PRO A N 1
ATOM 766 C CA . PRO A 1 94 ? 11.753 13.591 -18.849 1.00 48.62 94 PRO A CA 1
ATOM 767 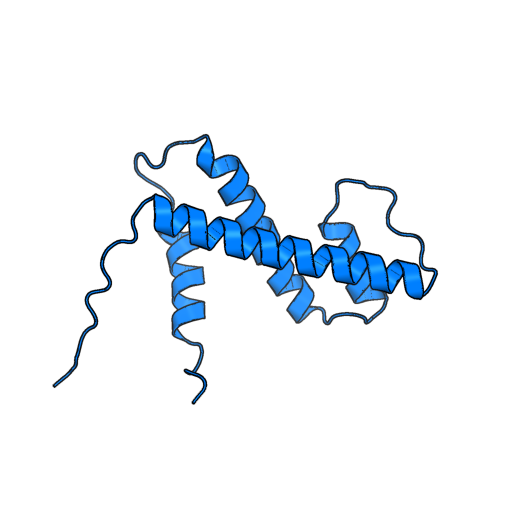C C . PRO A 1 94 ? 11.515 12.999 -17.425 1.00 48.62 94 PRO A C 1
ATOM 769 O O . PRO A 1 94 ? 10.962 13.685 -16.577 1.00 48.62 94 PRO A O 1
ATOM 772 N N . PHE A 1 95 ? 11.897 11.759 -17.081 1.00 50.84 95 PHE A N 1
ATOM 773 C CA . PHE A 1 95 ? 11.643 11.252 -15.702 1.00 50.84 95 PHE A CA 1
ATOM 774 C C . PHE A 1 95 ? 12.805 10.498 -15.036 1.00 50.84 95 PHE A C 1
ATOM 776 O O . PHE A 1 95 ? 12.609 9.553 -14.275 1.00 50.84 95 PHE A O 1
ATOM 783 N N . ALA A 1 96 ? 14.039 10.970 -15.240 1.00 50.91 96 ALA A N 1
ATOM 784 C CA . ALA A 1 96 ? 15.209 10.465 -14.512 1.00 50.91 96 ALA A CA 1
ATOM 785 C C . ALA A 1 96 ? 15.197 10.808 -13.001 1.00 50.91 96 ALA A C 1
ATOM 787 O O . ALA A 1 96 ? 15.835 10.117 -12.212 1.00 50.91 96 ALA A O 1
ATOM 788 N N . GLY A 1 97 ? 14.467 11.847 -12.570 1.00 48.62 97 GLY A N 1
ATOM 789 C CA . GLY A 1 97 ? 14.489 12.332 -11.181 1.00 48.62 97 GLY A CA 1
ATOM 790 C C . GLY A 1 97 ? 13.785 11.413 -10.177 1.00 48.62 97 GLY A C 1
ATOM 791 O O . GLY A 1 97 ? 14.376 11.020 -9.171 1.00 48.62 97 GLY A O 1
ATOM 792 N N . SER A 1 98 ? 12.539 11.024 -10.460 1.00 48.78 98 SER A N 1
ATOM 793 C CA . SER A 1 98 ? 11.713 10.254 -9.515 1.00 48.78 98 SER A CA 1
ATOM 794 C C . SER A 1 98 ? 12.198 8.812 -9.351 1.00 48.78 98 SER A C 1
ATOM 796 O O . SER A 1 98 ? 12.239 8.288 -8.239 1.00 48.78 98 SER A O 1
ATOM 798 N N . VAL A 1 99 ? 12.673 8.193 -10.438 1.00 54.84 99 VAL A N 1
ATOM 799 C CA . VAL A 1 99 ? 13.264 6.844 -10.404 1.00 54.84 99 VAL A CA 1
ATOM 800 C C . VAL A 1 99 ? 14.565 6.829 -9.594 1.00 54.84 99 VAL A C 1
ATOM 802 O O . VAL A 1 99 ? 14.831 5.865 -8.879 1.00 54.84 99 VAL A O 1
ATOM 805 N N . ARG A 1 100 ? 15.359 7.910 -9.634 1.00 47.25 100 ARG A N 1
ATOM 806 C CA . ARG A 1 100 ? 16.611 8.024 -8.868 1.00 47.25 100 ARG A CA 1
ATOM 807 C C . ARG A 1 100 ? 16.367 8.150 -7.363 1.00 47.25 100 ARG A C 1
ATOM 809 O O . ARG A 1 100 ? 17.168 7.633 -6.590 1.00 47.25 100 ARG A O 1
ATOM 816 N N . LYS A 1 101 ? 15.259 8.776 -6.949 1.00 53.00 101 LYS A N 1
ATOM 817 C CA . LYS A 1 101 ? 14.885 8.918 -5.531 1.00 53.00 101 LYS A CA 1
ATOM 818 C C . LYS A 1 101 ? 14.480 7.572 -4.914 1.00 53.00 101 LYS A C 1
ATOM 820 O O . LYS A 1 101 ? 15.004 7.202 -3.868 1.00 53.00 101 LYS A O 1
ATOM 825 N N . LEU A 1 102 ? 13.659 6.793 -5.623 1.00 52.94 102 LEU A N 1
ATOM 826 C CA . LEU A 1 102 ? 13.269 5.439 -5.202 1.00 52.94 102 LEU A CA 1
ATOM 827 C C . LEU A 1 102 ? 14.442 4.445 -5.268 1.00 52.94 102 LEU A C 1
ATOM 829 O O . LEU A 1 102 ? 14.634 3.643 -4.358 1.00 52.94 102 LEU A O 1
ATOM 833 N N . ALA A 1 103 ? 15.284 4.525 -6.304 1.00 55.16 103 ALA A N 1
ATOM 834 C CA . ALA A 1 103 ? 16.477 3.683 -6.403 1.00 55.16 103 ALA A CA 1
ATOM 835 C C . ALA A 1 103 ? 17.528 4.004 -5.323 1.00 55.16 103 ALA A C 1
ATOM 837 O O . ALA A 1 103 ? 18.213 3.093 -4.865 1.00 55.16 103 ALA A O 1
ATOM 838 N N . GLY A 1 104 ? 17.643 5.271 -4.908 1.00 50.28 104 GLY A N 1
ATOM 839 C CA . GLY A 1 104 ? 18.521 5.690 -3.814 1.00 50.28 104 GLY A CA 1
ATOM 840 C C . GLY A 1 104 ? 18.066 5.164 -2.453 1.00 50.28 104 GLY A C 1
ATOM 841 O O . GLY A 1 104 ? 18.896 4.688 -1.688 1.00 50.28 104 GLY A O 1
ATOM 842 N N . SER A 1 105 ? 16.757 5.168 -2.189 1.00 50.97 105 SER A N 1
ATOM 843 C CA . SER A 1 105 ? 16.189 4.640 -0.939 1.00 50.97 105 SER A CA 1
ATOM 844 C C . SER A 1 105 ? 16.335 3.112 -0.823 1.00 50.97 105 SER A C 1
ATOM 846 O O . SER A 1 105 ? 16.659 2.585 0.239 1.00 50.97 105 SER A O 1
ATOM 848 N N . LEU A 1 106 ? 16.227 2.388 -1.944 1.00 47.97 106 LEU A N 1
ATOM 849 C CA . LEU A 1 106 ? 16.471 0.939 -1.989 1.00 47.97 106 LEU A CA 1
ATOM 850 C C . LEU A 1 106 ? 17.958 0.559 -1.882 1.00 47.97 106 LEU A C 1
ATOM 852 O O . LEU A 1 106 ? 18.267 -0.556 -1.475 1.00 47.97 106 LEU A O 1
ATOM 856 N N . ALA A 1 107 ? 18.881 1.459 -2.236 1.00 52.66 107 ALA A N 1
ATOM 857 C CA . ALA A 1 107 ? 20.323 1.240 -2.092 1.00 52.66 107 ALA A CA 1
ATOM 858 C C . ALA A 1 107 ? 20.834 1.471 -0.656 1.00 52.66 107 ALA A C 1
ATOM 860 O O . ALA A 1 107 ? 21.956 1.076 -0.347 1.00 52.66 107 ALA A O 1
ATOM 861 N N . SER A 1 108 ? 20.031 2.102 0.208 1.00 42.47 108 SER A N 1
ATOM 862 C CA . SER A 1 108 ? 20.344 2.330 1.626 1.00 42.47 108 SER A CA 1
ATOM 863 C C . SER A 1 108 ? 19.789 1.265 2.575 1.00 42.47 108 SER A C 1
ATOM 865 O O . SER A 1 108 ? 20.013 1.365 3.779 1.00 42.47 108 SER A O 1
ATOM 867 N N . LEU A 1 109 ? 19.071 0.257 2.071 1.00 46.56 109 LEU A N 1
ATOM 868 C CA . LEU A 1 109 ? 18.624 -0.853 2.908 1.00 46.56 109 LEU A CA 1
ATOM 869 C C . LEU A 1 109 ? 19.818 -1.773 3.200 1.00 46.56 109 LEU A C 1
ATOM 871 O O . LEU A 1 109 ? 20.466 -2.224 2.251 1.00 46.56 109 LEU A O 1
ATOM 875 N N . PRO A 1 110 ? 20.132 -2.054 4.479 1.00 42.34 110 PRO A N 1
ATOM 876 C CA . PRO A 1 110 ? 21.150 -3.035 4.806 1.00 42.34 110 PRO A CA 1
ATOM 877 C C . PRO A 1 110 ? 20.719 -4.376 4.215 1.00 42.34 110 PRO A C 1
ATOM 879 O O . PRO A 1 110 ? 19.573 -4.801 4.373 1.00 42.34 110 PRO A O 1
ATOM 882 N N . SER A 1 111 ? 21.633 -5.020 3.494 1.00 47.19 111 SER A N 1
ATOM 883 C CA . SER A 1 111 ? 21.488 -6.417 3.110 1.00 47.19 111 SER A CA 1
ATOM 884 C C . SER A 1 111 ? 21.173 -7.219 4.371 1.00 47.19 111 SER A C 1
ATOM 886 O O . SER A 1 111 ? 21.938 -7.171 5.329 1.00 47.19 111 SER A O 1
ATOM 888 N N . CYS A 1 112 ? 20.015 -7.884 4.392 1.00 38.03 112 CYS A N 1
ATOM 889 C CA . CYS A 1 112 ? 19.724 -8.884 5.408 1.00 38.03 112 CYS A CA 1
ATOM 890 C C . CYS A 1 112 ? 20.751 -10.009 5.248 1.00 38.03 112 CYS A C 1
ATOM 892 O O . CYS A 1 112 ? 20.655 -10.781 4.292 1.00 38.03 112 CYS A O 1
ATOM 894 N N . ASP A 1 113 ? 21.735 -10.026 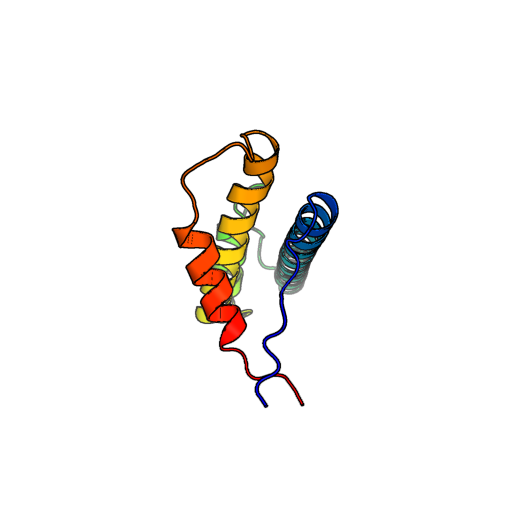6.144 1.00 34.75 113 ASP A N 1
ATOM 895 C CA . ASP A 1 113 ? 22.542 -11.205 6.462 1.00 34.75 113 ASP A CA 1
ATOM 896 C C . ASP A 1 113 ? 21.698 -12.236 7.232 1.00 34.75 113 ASP A C 1
ATOM 898 O O . ASP A 1 113 ? 20.819 -11.817 8.028 1.00 34.75 113 ASP A O 1
#

pLDDT: mean 70.61, std 18.12, range [34.75, 94.06]

Radius of gyration: 17.51 Å; chains: 1; bounding box: 58×25×40 Å